Protein AF-0000000075079349 (afdb_homodimer)

Radius of gyration: 22.95 Å; Cα contacts (8 Å, |Δi|>4): 199; chains: 2; bounding box: 39×66×46 Å

Solvent-accessible surface area (backbone atoms only — not comparable to full-atom values): 9816 Å² total; per-residue (Å²): 126,54,74,44,44,45,67,59,42,66,78,37,41,70,62,53,51,50,47,19,49,74,65,67,42,52,35,38,33,37,44,95,84,62,76,41,31,29,38,32,25,35,68,59,49,52,52,51,52,50,49,46,52,52,41,52,51,50,51,48,51,49,49,50,52,51,50,49,47,52,47,22,70,65,42,86,57,75,84,56,76,64,60,58,43,65,69,56,70,103,126,55,74,46,45,44,67,60,43,65,76,37,41,70,64,53,52,51,49,20,48,74,67,66,42,52,35,37,34,36,43,94,83,62,78,41,29,31,37,30,24,36,69,58,50,52,51,50,52,50,49,46,50,54,40,50,51,49,52,49,51,48,51,51,52,49,50,51,47,52,47,22,70,66,43,85,57,74,82,56,75,64,61,58,42,65,69,59,70,100

Structure (mmCIF, N/CA/C/O backbone):
data_AF-0000000075079349-model_v1
#
loop_
_entity.id
_entity.type
_entity.pdbx_description
1 polymer Antitoxin
#
loop_
_atom_site.group_PDB
_atom_site.id
_atom_site.type_symbol
_atom_site.label_atom_id
_atom_site.label_alt_id
_atom_site.label_comp_id
_atom_site.label_asym_id
_atom_site.label_entity_id
_atom_site.label_seq_id
_atom_site.pdbx_PDB_ins_code
_atom_site.Cartn_x
_atom_site.Cartn_y
_atom_site.Cartn_z
_atom_site.occupancy
_atom_site.B_iso_or_equiv
_atom_site.auth_seq_id
_atom_site.auth_comp_id
_atom_site.auth_asym_id
_atom_site.auth_atom_id
_atom_site.pdbx_PDB_model_num
ATOM 1 N N . MET A 1 1 ? -9.844 -0.462 -9.484 1 91.81 1 MET A N 1
ATOM 2 C CA . MET A 1 1 ? -8.922 -1.577 -9.273 1 91.81 1 MET A CA 1
ATOM 3 C C . MET A 1 1 ? -9.477 -2.861 -9.883 1 91.81 1 MET A C 1
ATOM 5 O O . MET A 1 1 ? -10.641 -3.199 -9.672 1 91.81 1 MET A O 1
ATOM 9 N N . ASP A 1 2 ? -8.648 -3.58 -10.805 1 94.62 2 ASP A N 1
ATOM 10 C CA . ASP A 1 2 ? -9.062 -4.844 -11.406 1 94.62 2 ASP A CA 1
ATOM 11 C C . ASP A 1 2 ? -9.078 -5.965 -10.367 1 94.62 2 ASP A C 1
ATOM 13 O O . ASP A 1 2 ? -8.344 -5.914 -9.383 1 94.62 2 ASP A O 1
ATOM 17 N N . THR A 1 3 ? -10.016 -6.949 -10.641 1 98.25 3 THR A N 1
ATOM 18 C CA . THR A 1 3 ? -10.133 -8.094 -9.734 1 98.25 3 THR A CA 1
ATOM 19 C C . THR A 1 3 ? -10.156 -9.398 -10.523 1 98.25 3 THR A C 1
ATOM 21 O O . THR A 1 3 ? -10.82 -9.492 -11.555 1 98.25 3 THR A O 1
ATOM 24 N N . ILE A 1 4 ? -9.438 -10.383 -10.047 1 98.25 4 ILE A N 1
ATOM 25 C CA . ILE A 1 4 ? -9.469 -11.711 -10.641 1 98.25 4 ILE A CA 1
ATOM 26 C C . ILE A 1 4 ? -9.484 -12.773 -9.547 1 98.25 4 ILE A C 1
ATOM 28 O O . ILE A 1 4 ? -9.195 -12.477 -8.383 1 98.25 4 ILE A O 1
ATOM 32 N N . SER A 1 5 ? -9.875 -13.977 -9.961 1 98.06 5 SER A N 1
ATOM 33 C CA . SER A 1 5 ? -9.852 -15.086 -9.008 1 98.06 5 SER A CA 1
ATOM 34 C C . SER A 1 5 ? -8.438 -15.633 -8.836 1 98.06 5 SER A C 1
ATOM 36 O O . SER A 1 5 ? -7.598 -15.492 -9.719 1 98.06 5 SER A O 1
ATOM 38 N N . VAL A 1 6 ? -8.234 -16.266 -7.766 1 97.44 6 VAL A N 1
ATOM 39 C CA . VAL A 1 6 ? -6.922 -16.828 -7.465 1 97.44 6 VAL A CA 1
ATOM 40 C C . VAL A 1 6 ? -6.551 -17.875 -8.523 1 97.44 6 VAL A C 1
ATOM 42 O O . VAL A 1 6 ? -5.379 -18 -8.883 1 97.44 6 VAL A O 1
ATOM 45 N N . ASN A 1 7 ? -7.516 -18.641 -9.023 1 96.44 7 ASN A N 1
ATOM 46 C CA . ASN A 1 7 ? -7.234 -19.625 -10.062 1 96.44 7 ASN A CA 1
ATOM 47 C C . ASN A 1 7 ? -6.715 -18.969 -11.336 1 96.44 7 ASN A C 1
ATOM 49 O O . ASN A 1 7 ? -5.711 -19.406 -11.906 1 96.44 7 ASN A O 1
ATOM 53 N N . LYS A 1 8 ? -7.41 -17.922 -11.711 1 97.44 8 LYS A N 1
ATOM 54 C CA . LYS A 1 8 ? -6.977 -17.188 -12.891 1 97.44 8 LYS A CA 1
ATOM 55 C C . LYS A 1 8 ? -5.609 -16.531 -12.664 1 97.44 8 LYS A C 1
ATOM 57 O O . LYS A 1 8 ? -4.773 -16.516 -13.57 1 97.44 8 LYS A O 1
ATOM 62 N N . PHE A 1 9 ? -5.371 -16.078 -11.5 1 98.38 9 PHE A N 1
ATOM 63 C CA . PHE A 1 9 ? -4.098 -15.461 -11.141 1 98.38 9 PHE A CA 1
ATOM 64 C C . PHE A 1 9 ? -2.965 -16.484 -11.227 1 98.38 9 PHE A C 1
ATOM 66 O O . PHE A 1 9 ? -1.938 -16.219 -11.859 1 98.38 9 PHE A O 1
ATOM 73 N N . ARG A 1 10 ? -3.211 -17.594 -10.641 1 95.75 10 ARG A N 1
ATOM 74 C CA . ARG A 1 10 ? -2.207 -18.656 -10.602 1 95.75 10 ARG A CA 1
ATOM 75 C C . ARG A 1 10 ? -1.868 -19.125 -12.008 1 95.75 10 ARG A C 1
ATOM 77 O O . ARG A 1 10 ? -0.694 -19.266 -12.359 1 95.75 10 ARG A O 1
ATOM 84 N N . ASP A 1 11 ? -2.854 -19.281 -12.836 1 96.19 11 ASP A N 1
ATOM 85 C CA . ASP A 1 11 ? -2.693 -19.859 -14.164 1 96.19 11 ASP A CA 1
ATOM 86 C C . ASP A 1 11 ? -2.01 -18.875 -15.109 1 96.19 11 ASP A C 1
ATOM 88 O O . ASP A 1 11 ? -1.446 -19.266 -16.125 1 96.19 11 ASP A O 1
ATOM 92 N N . ASN A 1 12 ? -2.129 -17.578 -14.773 1 96.94 12 ASN A N 1
ATOM 93 C CA . ASN A 1 12 ? -1.589 -16.547 -15.648 1 96.94 12 ASN A CA 1
ATOM 94 C C . ASN A 1 12 ? -0.625 -15.625 -14.898 1 96.94 12 ASN A C 1
ATOM 96 O O . ASN A 1 12 ? -0.54 -14.438 -15.203 1 96.94 12 ASN A O 1
ATOM 100 N N . LEU A 1 13 ? 0.003 -16.141 -13.977 1 97 13 LEU A N 1
ATOM 101 C CA . LEU A 1 13 ? 0.808 -15.359 -13.047 1 97 13 LEU A CA 1
ATOM 102 C C . LEU A 1 13 ? 1.793 -14.461 -13.789 1 97 13 LEU A C 1
ATOM 104 O O . LEU A 1 13 ? 1.859 -13.258 -13.531 1 97 13 LEU A O 1
ATOM 108 N N . LYS A 1 14 ? 2.51 -14.945 -14.711 1 95.44 14 LYS A N 1
ATOM 109 C CA . LYS A 1 14 ? 3.533 -14.188 -15.43 1 95.44 14 LYS A CA 1
ATOM 110 C C . LYS A 1 14 ? 2.934 -12.969 -16.125 1 95.44 14 LYS A C 1
ATOM 112 O O . LYS A 1 14 ? 3.398 -11.844 -15.922 1 95.44 14 LYS A O 1
ATOM 117 N N . SER A 1 15 ? 1.898 -13.18 -16.875 1 96.88 15 SER A N 1
ATOM 118 C CA . SER A 1 15 ? 1.294 -12.109 -17.656 1 96.88 15 SER A CA 1
ATOM 119 C C . SER A 1 15 ? 0.597 -11.094 -16.766 1 96.88 15 SER A C 1
ATOM 121 O O . SER A 1 15 ? 0.665 -9.891 -17.016 1 96.88 15 SER A O 1
ATOM 123 N N . VAL A 1 16 ? -0.046 -11.555 -15.758 1 97.12 16 VAL A N 1
ATOM 124 C CA . VAL A 1 16 ? -0.812 -10.695 -14.859 1 97.12 16 VAL A CA 1
ATOM 125 C C . VAL A 1 16 ? 0.137 -9.797 -14.07 1 97.12 16 VAL A C 1
ATOM 127 O O . VAL A 1 16 ? -0.092 -8.586 -13.953 1 97.12 16 VAL A O 1
ATOM 130 N N . VAL A 1 17 ? 1.197 -10.375 -13.586 1 97.38 17 VAL A N 1
ATOM 131 C CA . VAL A 1 17 ? 2.174 -9.609 -12.82 1 97.38 17 VAL A CA 1
ATOM 132 C C . VAL A 1 17 ? 2.861 -8.594 -13.727 1 97.38 17 VAL A C 1
ATOM 134 O O . VAL A 1 17 ? 3.094 -7.449 -13.32 1 97.38 17 VAL A O 1
ATOM 137 N N . GLU A 1 18 ? 3.166 -9 -14.93 1 97.12 18 GLU A N 1
ATOM 138 C CA . GLU A 1 18 ? 3.76 -8.062 -15.883 1 97.12 18 GLU A CA 1
ATOM 139 C C . GLU A 1 18 ? 2.846 -6.867 -16.125 1 97.12 18 GLU A C 1
ATOM 141 O O . GLU A 1 18 ? 3.312 -5.727 -16.188 1 97.12 18 GLU A O 1
ATOM 146 N N . GLN A 1 19 ? 1.621 -7.113 -16.25 1 97.12 19 GLN A N 1
ATOM 147 C CA . GLN A 1 19 ? 0.641 -6.051 -16.453 1 97.12 19 GLN A CA 1
ATOM 148 C C . GLN A 1 19 ? 0.575 -5.121 -15.25 1 97.12 19 GLN A C 1
ATOM 150 O O . GLN A 1 19 ? 0.544 -3.898 -15.398 1 97.12 19 GLN A O 1
ATOM 155 N N . VAL A 1 20 ? 0.557 -5.664 -14.047 1 97.75 20 VAL A N 1
ATOM 156 C CA . VAL A 1 20 ? 0.483 -4.902 -12.812 1 97.75 20 VAL A CA 1
ATOM 157 C C . VAL A 1 20 ? 1.701 -3.986 -12.688 1 97.75 20 VAL A C 1
ATOM 159 O O . VAL A 1 20 ? 1.572 -2.812 -12.336 1 97.75 20 VAL A O 1
ATOM 162 N N . VAL A 1 21 ? 2.84 -4.488 -13.023 1 97.06 21 VAL A N 1
ATOM 163 C CA . VAL A 1 21 ? 4.098 -3.762 -12.883 1 97.06 21 VAL A CA 1
ATOM 164 C C . VAL A 1 21 ? 4.207 -2.707 -13.984 1 97.06 21 VAL A C 1
ATOM 166 O O . VAL A 1 21 ? 4.586 -1.563 -13.719 1 97.06 21 VAL A O 1
ATOM 169 N N . SER A 1 22 ? 3.828 -3.078 -15.18 1 96.12 22 SER A N 1
ATOM 170 C CA . SER A 1 22 ? 3.973 -2.178 -16.312 1 96.12 22 SER A CA 1
ATOM 171 C C . SER A 1 22 ? 2.977 -1.026 -16.25 1 96.12 22 SER A C 1
ATOM 173 O O . SER A 1 22 ? 3.316 0.118 -16.547 1 96.12 22 SER A O 1
ATOM 175 N N . ARG A 1 23 ? 1.787 -1.382 -15.789 1 96.62 23 ARG A N 1
ATOM 176 C CA . ARG A 1 23 ? 0.736 -0.37 -15.75 1 96.62 23 ARG A CA 1
ATOM 177 C C . ARG A 1 23 ? 0.756 0.391 -14.43 1 96.62 23 ARG A C 1
ATOM 179 O O . ARG A 1 23 ? 0.09 1.419 -14.289 1 96.62 23 ARG A O 1
ATOM 186 N N . HIS A 1 24 ? 1.466 -0.149 -13.562 1 97.25 24 HIS A N 1
ATOM 187 C CA . HIS A 1 24 ? 1.535 0.447 -12.227 1 97.25 24 HIS A CA 1
ATOM 188 C C . HIS A 1 24 ? 0.148 0.565 -11.609 1 97.25 24 HIS A C 1
ATOM 190 O O . HIS A 1 24 ? -0.197 1.605 -11.039 1 97.25 24 HIS A O 1
ATOM 196 N N . GLU A 1 25 ? -0.656 -0.426 -11.773 1 97.44 25 GLU A N 1
ATOM 197 C CA . GLU A 1 25 ? -2.004 -0.534 -11.219 1 97.44 25 GLU A CA 1
ATOM 198 C C . GLU A 1 25 ? -2.152 -1.793 -10.375 1 97.44 25 GLU A C 1
ATOM 200 O O . GLU A 1 25 ? -1.924 -2.904 -10.852 1 97.44 25 GLU A O 1
ATOM 205 N N . PRO A 1 26 ? -2.562 -1.618 -9.148 1 98.44 26 PRO A N 1
ATOM 206 C CA . PRO A 1 26 ? -2.734 -2.795 -8.297 1 98.44 26 PRO A CA 1
ATOM 207 C C . PRO A 1 26 ? -3.861 -3.709 -8.766 1 98.44 26 PRO A C 1
ATOM 209 O O . PRO A 1 26 ? -4.789 -3.254 -9.445 1 98.44 26 PRO A O 1
ATOM 212 N N . LEU A 1 27 ? -3.684 -4.973 -8.367 1 98.75 27 LEU A N 1
ATOM 213 C CA . LEU A 1 27 ? -4.652 -6.004 -8.727 1 98.75 27 LEU A CA 1
ATOM 214 C C . LEU A 1 27 ? -5.164 -6.723 -7.48 1 98.75 27 LEU A C 1
ATOM 216 O O . LEU A 1 27 ? -4.375 -7.164 -6.645 1 98.75 27 LEU A O 1
ATOM 220 N N . LYS A 1 28 ? -6.512 -6.773 -7.402 1 98.81 28 LYS A N 1
ATOM 221 C CA . LYS A 1 28 ? -7.117 -7.543 -6.32 1 98.81 28 LYS A CA 1
ATOM 222 C C . LYS A 1 28 ? -7.371 -8.984 -6.742 1 98.81 28 LYS A C 1
ATOM 224 O O . LYS A 1 28 ? -7.906 -9.234 -7.824 1 98.81 28 LYS A O 1
ATOM 229 N N . VAL A 1 29 ? -6.977 -9.898 -5.938 1 98.75 29 VAL A N 1
ATOM 230 C CA . VAL A 1 29 ? -7.141 -11.32 -6.215 1 98.75 29 VAL A CA 1
ATOM 231 C C . VAL A 1 29 ? -8.055 -11.953 -5.164 1 98.75 29 VAL A C 1
ATOM 233 O O . VAL A 1 29 ? -7.773 -11.883 -3.967 1 98.75 29 VAL A O 1
ATOM 236 N N . THR A 1 30 ? -9.125 -12.57 -5.602 1 98.44 30 THR A N 1
ATOM 237 C CA . THR A 1 30 ? -10.094 -13.188 -4.699 1 98.44 30 THR A CA 1
ATOM 238 C C . THR A 1 30 ? -9.836 -14.68 -4.57 1 98.44 30 THR A C 1
ATOM 240 O O . THR A 1 30 ? -9.281 -15.305 -5.473 1 98.44 30 THR A O 1
ATOM 243 N N . ARG A 1 31 ? -10.289 -15.211 -3.449 1 96.81 31 ARG A N 1
ATOM 244 C CA . ARG A 1 31 ? -10.141 -16.641 -3.156 1 96.81 31 ARG A CA 1
ATOM 245 C C . ARG A 1 31 ? -11.484 -17.25 -2.773 1 96.81 31 ARG A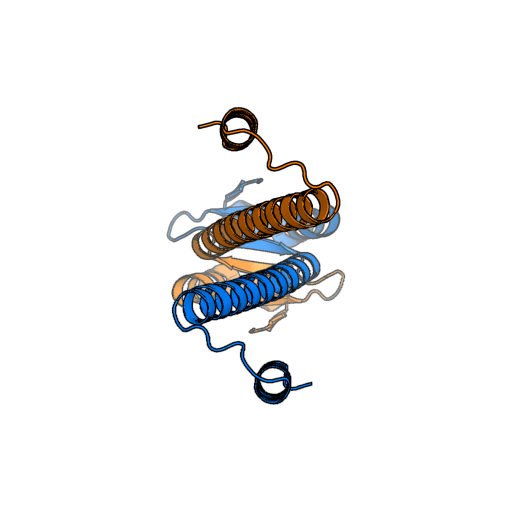 C 1
ATOM 247 O O . ARG A 1 31 ? -12.312 -16.594 -2.135 1 96.81 31 ARG A O 1
ATOM 254 N N . ARG A 1 32 ? -11.648 -18.438 -3.201 1 92.19 32 ARG A N 1
ATOM 255 C CA . ARG A 1 32 ? -12.875 -19.141 -2.816 1 92.19 32 ARG A CA 1
ATOM 256 C C . ARG A 1 32 ? -12.938 -19.344 -1.307 1 92.19 32 ARG A C 1
ATOM 258 O O . ARG A 1 32 ? -13.961 -19.047 -0.68 1 92.19 32 ARG A O 1
ATOM 265 N N . ALA A 1 33 ? -11.836 -19.875 -0.805 1 91.06 33 ALA A N 1
ATOM 266 C CA . ALA A 1 33 ? -11.711 -20.062 0.638 1 91.06 33 ALA A CA 1
ATOM 267 C C . ALA A 1 33 ? -10.625 -19.172 1.218 1 91.06 33 ALA A C 1
ATOM 269 O O . ALA A 1 33 ? -9.43 -19.422 1.021 1 91.06 33 ALA A O 1
ATOM 270 N N . GLY A 1 34 ? -11.086 -18.047 1.788 1 93 34 GLY A N 1
ATOM 271 C CA . GLY A 1 34 ? -10.102 -17.156 2.395 1 93 34 GLY A CA 1
ATOM 272 C C . GLY A 1 34 ? -10.266 -15.703 1.974 1 93 34 GLY A C 1
ATOM 273 O O . GLY A 1 34 ? -11.086 -15.398 1.105 1 93 34 GLY A O 1
ATOM 274 N N . GLU A 1 35 ? -9.484 -14.867 2.506 1 96.12 35 GLU A N 1
ATOM 275 C CA . GLU A 1 35 ? -9.547 -13.43 2.242 1 96.12 35 GLU A CA 1
ATOM 276 C C . GLU A 1 35 ? -8.781 -13.07 0.973 1 96.12 35 GLU A C 1
ATOM 278 O O . GLU A 1 35 ? -7.824 -13.758 0.604 1 96.12 35 GLU A O 1
ATOM 283 N N . ALA A 1 36 ? -9.188 -12.047 0.369 1 98.19 36 ALA A N 1
ATOM 284 C CA . ALA A 1 36 ? -8.547 -11.562 -0.851 1 98.19 36 ALA A CA 1
ATOM 285 C C . ALA A 1 36 ? -7.195 -10.922 -0.544 1 98.19 36 ALA A C 1
ATOM 287 O O . ALA A 1 36 ? -6.906 -10.594 0.607 1 98.19 36 ALA A O 1
ATOM 288 N N . PHE A 1 37 ? -6.367 -10.82 -1.564 1 98.62 37 PHE A N 1
ATOM 289 C CA . PHE A 1 37 ? -5.078 -10.141 -1.449 1 98.62 37 PHE A CA 1
ATOM 290 C C . PHE A 1 37 ? -4.84 -9.227 -2.645 1 98.62 37 PHE A C 1
ATOM 292 O O . PHE A 1 37 ? -5.574 -9.281 -3.631 1 98.62 37 PHE A O 1
ATOM 299 N N . VAL A 1 38 ? -3.873 -8.383 -2.52 1 98.81 38 VAL A N 1
ATOM 300 C CA . VAL A 1 38 ? -3.535 -7.398 -3.543 1 98.81 38 VAL A CA 1
ATOM 301 C C . VAL A 1 38 ? -2.098 -7.613 -4.012 1 98.81 38 VAL A C 1
ATOM 303 O O . VAL A 1 38 ? -1.211 -7.902 -3.203 1 98.81 38 VAL A O 1
ATOM 306 N N . VAL A 1 39 ? -1.986 -7.414 -5.301 1 98.75 39 VAL A N 1
ATOM 307 C CA . VAL A 1 39 ? -0.683 -7.48 -5.953 1 98.75 39 VAL A CA 1
ATOM 308 C C . VAL A 1 39 ? -0.348 -6.129 -6.578 1 98.75 39 VAL A C 1
ATOM 310 O O . VAL A 1 39 ? -1.179 -5.539 -7.273 1 98.75 39 VAL A O 1
ATOM 313 N N . MET A 1 40 ? 0.848 -5.727 -6.324 1 98.56 40 MET A N 1
ATOM 314 C CA . MET A 1 40 ? 1.265 -4.449 -6.902 1 98.56 40 MET A CA 1
ATOM 315 C C . MET A 1 40 ? 2.773 -4.418 -7.121 1 98.56 40 MET A C 1
ATOM 317 O O . MET A 1 40 ? 3.508 -5.215 -6.531 1 98.56 40 MET A O 1
ATOM 321 N N . SER A 1 41 ? 3.221 -3.512 -7.926 1 98.44 41 SER A N 1
ATOM 322 C CA . SER A 1 41 ? 4.652 -3.352 -8.148 1 98.44 41 SER A CA 1
ATOM 323 C C . SER A 1 41 ? 5.383 -3.031 -6.848 1 98.44 41 SER A C 1
ATOM 325 O O . SER A 1 41 ? 4.898 -2.244 -6.035 1 98.44 41 SER A O 1
ATOM 327 N N . ALA A 1 42 ? 6.531 -3.648 -6.645 1 98.25 42 ALA A N 1
ATOM 328 C CA . ALA A 1 42 ? 7.332 -3.361 -5.453 1 98.25 42 ALA A CA 1
ATOM 329 C C . ALA A 1 42 ? 7.715 -1.887 -5.398 1 98.25 42 ALA A C 1
ATOM 331 O O . ALA A 1 42 ? 7.703 -1.275 -4.324 1 98.25 42 ALA A O 1
ATOM 332 N N . ASP A 1 43 ? 8.07 -1.352 -6.539 1 97.62 43 ASP A N 1
ATOM 333 C CA . ASP A 1 43 ? 8.438 0.057 -6.625 1 97.62 43 ASP A CA 1
ATOM 334 C C . ASP A 1 43 ? 7.289 0.955 -6.172 1 97.62 43 ASP A C 1
ATOM 336 O O . ASP A 1 43 ? 7.5 1.907 -5.418 1 97.62 43 ASP A O 1
ATOM 340 N N . ASP A 1 44 ? 6.121 0.658 -6.637 1 98.12 44 ASP A N 1
ATOM 341 C CA . ASP A 1 44 ? 4.949 1.445 -6.266 1 98.12 44 ASP A CA 1
ATOM 342 C C . ASP A 1 44 ? 4.664 1.336 -4.77 1 98.12 44 ASP A C 1
ATOM 344 O O . ASP A 1 44 ? 4.297 2.322 -4.129 1 98.12 44 ASP A O 1
ATOM 348 N N . TR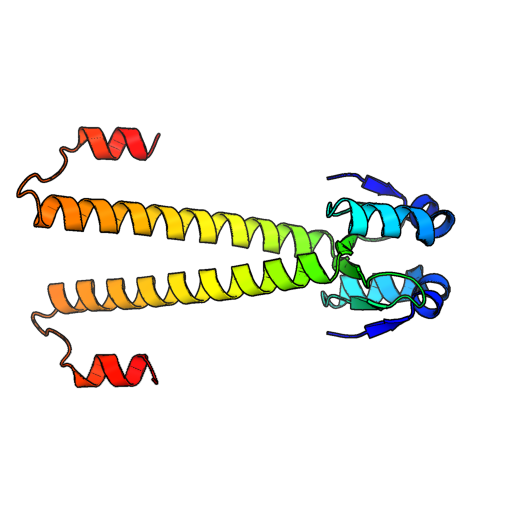P A 1 45 ? 4.816 0.207 -4.254 1 98.25 45 TRP A N 1
ATOM 349 C CA . TRP A 1 45 ? 4.609 -0.01 -2.824 1 98.25 45 TRP A CA 1
ATOM 350 C C . TRP A 1 45 ? 5.602 0.81 -2.004 1 98.25 45 TRP A C 1
ATOM 352 O O . TRP A 1 45 ? 5.215 1.478 -1.041 1 98.25 45 TRP A O 1
ATOM 362 N N . GLU A 1 46 ? 6.82 0.801 -2.381 1 97.94 46 GLU A N 1
ATOM 363 C CA . GLU A 1 46 ? 7.863 1.534 -1.67 1 97.94 46 GLU A CA 1
ATOM 364 C C . GLU A 1 46 ? 7.605 3.037 -1.706 1 97.94 46 GLU A C 1
ATOM 366 O O . GLU A 1 46 ? 7.797 3.73 -0.705 1 97.94 46 GLU A O 1
ATOM 371 N N . ARG A 1 47 ? 7.219 3.463 -2.834 1 97.81 47 ARG A N 1
ATOM 372 C CA . ARG A 1 47 ? 6.879 4.879 -2.973 1 97.81 47 ARG A CA 1
ATOM 373 C C . ARG A 1 47 ? 5.711 5.254 -2.068 1 97.81 47 ARG A C 1
ATOM 375 O O . ARG A 1 47 ? 5.727 6.312 -1.435 1 97.81 47 ARG A O 1
ATOM 382 N N . GLU A 1 48 ? 4.711 4.422 -1.982 1 97.88 48 GLU A N 1
ATOM 383 C CA . GLU A 1 48 ? 3.559 4.66 -1.116 1 97.88 48 GLU A CA 1
ATOM 384 C C . GLU A 1 48 ? 3.967 4.68 0.353 1 97.88 48 GLU A C 1
ATOM 386 O O . GLU A 1 48 ? 3.492 5.516 1.124 1 97.88 48 GLU A O 1
ATOM 391 N N . GLN A 1 49 ? 4.871 3.756 0.719 1 98.06 49 GLN A N 1
ATOM 392 C CA . GLN A 1 49 ? 5.367 3.713 2.092 1 98.06 49 GLN A CA 1
ATOM 393 C C . GLN A 1 49 ? 6.125 4.992 2.441 1 98.06 49 GLN A C 1
ATOM 395 O O . GLN A 1 49 ? 5.973 5.527 3.541 1 98.06 49 GLN A O 1
ATOM 400 N N . GLU A 1 50 ? 6.902 5.441 1.536 1 98.12 50 GLU A N 1
ATOM 401 C CA . GLU A 1 50 ? 7.605 6.703 1.736 1 98.12 50 GLU A CA 1
ATOM 402 C C . GLU A 1 50 ? 6.629 7.859 1.922 1 98.12 50 GLU A C 1
ATOM 404 O O . GLU A 1 50 ? 6.797 8.68 2.824 1 98.12 50 GLU A O 1
ATOM 409 N N . THR A 1 51 ? 5.66 7.848 1.043 1 98.06 51 THR A N 1
ATOM 410 C CA . THR A 1 51 ? 4.648 8.898 1.123 1 98.06 51 THR A CA 1
ATOM 411 C C . THR A 1 51 ? 3.932 8.852 2.469 1 98.06 51 THR A C 1
ATOM 413 O O . THR A 1 51 ? 3.758 9.891 3.119 1 98.06 51 THR A O 1
ATOM 416 N N . LEU A 1 52 ? 3.539 7.734 2.912 1 98.19 52 LEU A N 1
ATOM 417 C CA . LEU A 1 52 ? 2.869 7.562 4.195 1 98.19 52 LEU A CA 1
ATOM 418 C C . LEU A 1 52 ? 3.746 8.062 5.34 1 98.19 52 LEU A C 1
ATOM 420 O O . LEU A 1 52 ? 3.275 8.789 6.215 1 98.19 52 LEU A O 1
ATOM 424 N N . HIS A 1 53 ? 4.969 7.703 5.273 1 98 53 HIS A N 1
ATOM 425 C CA . HIS A 1 53 ? 5.91 8.109 6.312 1 98 53 HIS A CA 1
ATOM 426 C C . HIS A 1 53 ? 6.039 9.625 6.375 1 98 53 HIS A C 1
ATOM 428 O O . HIS A 1 53 ? 5.973 10.211 7.457 1 98 53 HIS A O 1
ATOM 434 N N . VAL A 1 54 ? 6.238 10.219 5.242 1 97.5 54 VAL A N 1
ATOM 435 C CA . VAL A 1 54 ? 6.406 11.664 5.152 1 97.5 54 VAL A CA 1
ATOM 436 C C . VAL A 1 54 ? 5.156 12.367 5.68 1 97.5 54 VAL A C 1
ATOM 438 O O . VAL A 1 54 ? 5.25 13.281 6.496 1 97.5 54 VAL A O 1
ATOM 441 N N . LEU A 1 55 ? 3.99 11.891 5.227 1 97.69 55 LEU A N 1
ATOM 442 C CA . LEU A 1 55 ? 2.729 12.516 5.609 1 97.69 55 LEU A CA 1
ATOM 443 C C . LEU A 1 55 ? 2.475 12.352 7.105 1 97.69 55 LEU A C 1
ATOM 445 O O . LEU A 1 55 ? 1.97 13.266 7.758 1 97.69 55 LEU A O 1
ATOM 449 N N . GLN A 1 56 ? 2.775 11.219 7.605 1 96.12 56 GLN A N 1
ATOM 450 C CA . GLN A 1 56 ? 2.625 10.977 9.039 1 96.12 56 GLN A CA 1
ATOM 451 C C . GLN A 1 56 ? 3.527 11.898 9.852 1 96.12 56 GLN A C 1
ATOM 453 O O . GLN A 1 56 ? 3.104 12.461 10.867 1 96.12 56 GLN A O 1
ATOM 458 N N . SER A 1 57 ? 4.746 12.008 9.414 1 95.94 57 SER A N 1
ATOM 459 C CA . SER A 1 57 ? 5.699 12.891 10.086 1 95.94 57 SER A CA 1
ATOM 460 C C . SER A 1 57 ? 5.23 14.336 10.062 1 95.94 57 SER A C 1
ATOM 462 O O . SER A 1 57 ? 5.305 15.039 11.07 1 95.94 57 SER A O 1
ATOM 464 N N . GLN A 1 58 ? 4.781 14.727 8.93 1 92.94 58 GLN A N 1
ATOM 465 C CA . GLN A 1 58 ? 4.281 16.094 8.781 1 92.94 58 GLN A CA 1
ATOM 466 C C . GLN A 1 58 ? 3.08 16.344 9.688 1 92.94 58 GLN A C 1
ATOM 468 O O . GLN A 1 58 ? 2.979 17.406 10.312 1 92.94 58 GLN A O 1
ATOM 473 N N . SER A 1 59 ? 2.191 15.422 9.672 1 90.88 59 SER A N 1
ATOM 474 C CA . SER A 1 59 ? 1.005 15.539 10.508 1 90.88 59 SER A CA 1
ATOM 475 C C . SER A 1 59 ? 1.382 15.641 11.984 1 90.88 59 SER A C 1
ATOM 477 O O . SER A 1 59 ? 0.802 16.438 12.727 1 90.88 59 SER A O 1
ATOM 479 N N . LEU A 1 60 ? 2.297 14.836 12.328 1 90.31 60 LEU A N 1
ATOM 480 C CA . LEU A 1 60 ? 2.771 14.844 13.711 1 90.31 60 LEU A CA 1
ATOM 481 C C . LEU A 1 60 ? 3.414 16.188 14.055 1 90.31 60 LEU A C 1
ATOM 483 O O . LEU A 1 60 ? 3.133 16.75 15.117 1 90.31 60 LEU A O 1
ATOM 487 N N . MET A 1 61 ? 4.23 16.656 13.227 1 88.19 61 MET A N 1
ATOM 488 C CA . MET A 1 61 ? 4.895 17.938 13.445 1 88.19 61 MET A CA 1
ATOM 489 C C . MET A 1 61 ? 3.873 19.062 13.555 1 88.19 61 MET A C 1
ATOM 491 O O . MET A 1 61 ? 4.02 19.953 14.391 1 88.19 61 MET A O 1
ATOM 495 N N . GLN A 1 62 ? 2.896 18.953 12.82 1 84.56 62 GLN A N 1
ATOM 496 C CA . GLN A 1 62 ? 1.855 19.969 12.836 1 84.56 62 GLN A CA 1
ATOM 497 C C . GLN A 1 62 ? 1.051 19.906 14.133 1 84.56 62 GLN A C 1
ATOM 499 O O . GLN A 1 62 ? 0.677 20.938 14.688 1 84.56 62 GLN A O 1
ATOM 504 N N . GLN A 1 63 ? 0.802 18.719 14.523 1 84.75 63 GLN A N 1
ATOM 505 C CA . GLN A 1 63 ? 0.083 18.547 15.781 1 84.75 63 GLN A CA 1
ATOM 506 C C . GLN A 1 63 ? 0.892 19.094 16.953 1 84.75 63 GLN A C 1
ATOM 508 O O . GLN A 1 63 ? 0.339 19.734 17.844 1 84.75 63 GLN A O 1
ATOM 513 N N . ILE A 1 64 ? 2.139 18.844 16.906 1 86.12 64 ILE A N 1
ATOM 514 C CA . ILE A 1 64 ? 3.031 19.328 17.953 1 86.12 64 ILE A CA 1
ATOM 515 C C . ILE A 1 64 ? 3.07 20.859 17.922 1 86.12 64 ILE A C 1
ATOM 517 O O . ILE A 1 64 ? 2.951 21.5 18.969 1 86.12 64 ILE A O 1
ATOM 521 N N . ALA A 1 65 ? 3.213 21.406 16.719 1 80.62 65 ALA A N 1
ATOM 522 C CA . ALA A 1 65 ? 3.236 22.859 16.547 1 80.62 65 ALA A CA 1
ATOM 523 C C . ALA A 1 65 ? 1.95 23.5 17.078 1 80.62 65 ALA A C 1
ATOM 525 O O . AL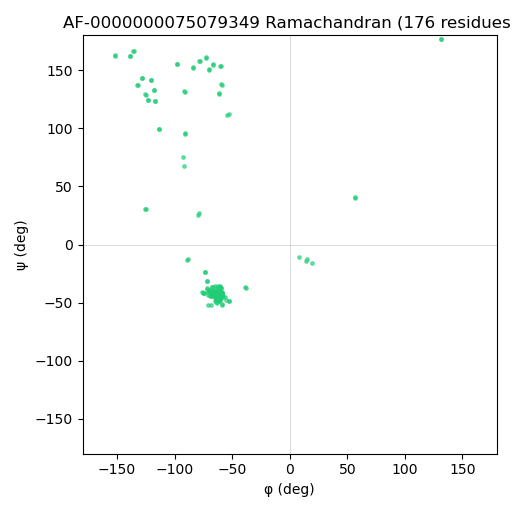A A 1 65 ? 1.99 24.516 17.766 1 80.62 65 ALA A O 1
ATOM 526 N N . TYR A 1 66 ? 0.855 22.906 16.75 1 78.88 66 TYR A N 1
ATOM 527 C CA . TYR A 1 66 ? -0.441 23.406 17.203 1 78.88 66 TYR A CA 1
ATOM 528 C C . TYR A 1 66 ? -0.562 23.328 18.719 1 78.88 66 TYR A C 1
ATOM 530 O O . TYR A 1 6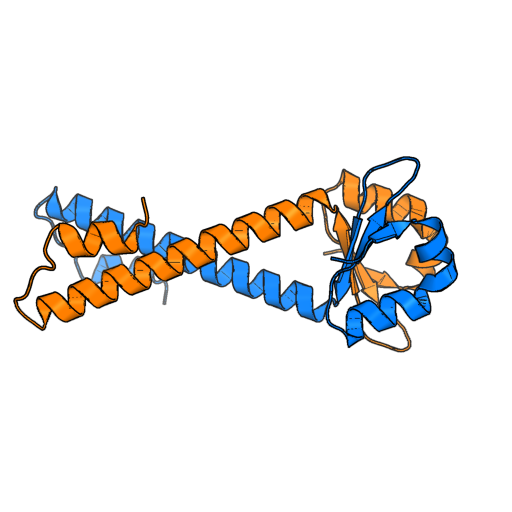6 ? -1.087 24.25 19.344 1 78.88 66 TYR A O 1
ATOM 538 N N . SER A 1 67 ? -0.112 22.219 19.203 1 82.88 67 SER A N 1
ATOM 539 C CA . SER A 1 67 ? -0.16 22.016 20.656 1 82.88 67 SER A CA 1
ATOM 540 C C . SER A 1 67 ? 0.703 23.047 21.375 1 82.88 67 SER A C 1
ATOM 542 O O . SER A 1 67 ? 0.318 23.562 22.422 1 82.88 67 SER A O 1
ATOM 544 N N . LEU A 1 68 ? 1.799 23.328 20.828 1 79.75 68 LEU A N 1
ATOM 545 C CA . LEU A 1 68 ? 2.707 24.328 21.406 1 79.75 68 LEU A CA 1
ATOM 546 C C . LEU A 1 68 ? 2.1 25.719 21.328 1 79.75 68 LEU A C 1
ATOM 548 O O . LEU A 1 68 ? 2.242 26.516 22.266 1 79.75 68 LEU A O 1
ATOM 552 N N . GLU A 1 69 ? 1.406 26.016 20.297 1 73.56 69 GLU A N 1
ATOM 553 C CA . GLU A 1 69 ? 0.769 27.312 20.141 1 73.56 69 GLU A CA 1
ATOM 554 C C . GLU A 1 69 ? -0.392 27.484 21.125 1 73.56 69 GLU A C 1
ATOM 556 O O . GLU A 1 69 ? -0.559 28.547 21.719 1 73.56 69 GLU A O 1
ATOM 561 N N . THR A 1 70 ? -1.188 26.484 21.25 1 73.25 70 THR A N 1
ATOM 562 C CA . THR A 1 70 ? -2.334 26.547 22.141 1 73.25 70 THR A CA 1
ATOM 563 C C . THR A 1 70 ? -1.878 26.609 23.609 1 73.25 70 THR A C 1
ATOM 565 O O . THR A 1 70 ? -2.484 27.312 24.422 1 73.25 70 THR A O 1
ATOM 568 N N . HIS A 1 71 ? -0.872 25.797 23.797 1 70.81 71 HIS A N 1
ATOM 569 C CA . HIS A 1 71 ? -0.31 25.844 25.141 1 70.81 71 HIS A CA 1
ATOM 570 C C . HIS A 1 71 ? 0.313 27.203 25.438 1 70.81 71 HIS A C 1
ATOM 572 O O . HIS A 1 71 ? 0.185 27.719 26.547 1 70.81 71 HIS A O 1
ATOM 578 N N . ASN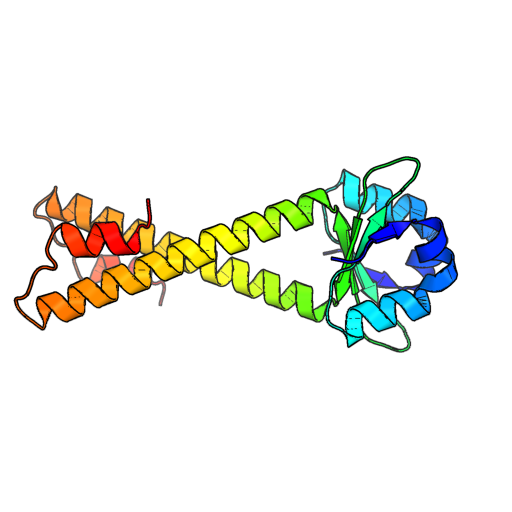 A 1 72 ? 1.021 27.703 24.469 1 60.62 72 ASN A N 1
ATOM 579 C CA . ASN A 1 72 ? 1.61 29.031 24.641 1 60.62 72 ASN A CA 1
ATOM 580 C C . ASN A 1 72 ? 0.542 30.125 24.656 1 60.62 72 ASN A C 1
ATOM 582 O O . ASN A 1 72 ? 0.699 31.141 25.344 1 60.62 72 ASN A O 1
ATOM 586 N N . ARG A 1 73 ? -0.451 30.062 23.781 1 60.12 73 ARG A N 1
ATOM 587 C CA . ARG A 1 73 ? -1.553 31.016 23.891 1 60.12 73 ARG A CA 1
ATOM 588 C C . ARG A 1 73 ? -2.27 30.891 25.219 1 60.12 73 ARG A C 1
ATOM 590 O O . ARG A 1 73 ? -2.811 31.875 25.734 1 60.12 73 ARG A O 1
ATOM 597 N N . GLY A 1 74 ? -2.352 29.641 25.438 1 55.19 74 GLY A N 1
ATOM 598 C CA . GLY A 1 74 ? -2.885 29.531 26.781 1 55.19 74 GLY A CA 1
ATOM 599 C C . GLY A 1 74 ? -1.888 29.953 27.844 1 55.19 74 GLY A C 1
ATOM 600 O O . GLY A 1 74 ? -2.277 30.438 28.906 1 55.19 74 GLY A O 1
ATOM 601 N N . LYS A 1 75 ? -0.631 29.406 27.844 1 55.53 75 LYS A N 1
ATOM 602 C CA . LYS A 1 75 ? 0.317 29.828 28.875 1 55.53 75 LYS A CA 1
ATOM 603 C C . LYS A 1 75 ? 1.168 31 28.375 1 55.53 75 LYS A C 1
ATOM 605 O O . LYS A 1 75 ? 1.604 31.016 27.219 1 55.53 75 LYS A O 1
ATOM 610 N N . GLY A 1 76 ? 1.036 32.25 28.172 1 50.38 76 GLY A N 1
ATOM 611 C CA . GLY A 1 76 ? 1.948 33.312 27.844 1 50.38 76 GLY A CA 1
ATOM 612 C C . GLY A 1 76 ? 3.35 32.844 27.516 1 50.38 76 GLY A C 1
ATOM 613 O O . GLY A 1 76 ? 4.281 33.656 27.438 1 50.38 76 GLY A O 1
ATOM 614 N N . TYR A 1 77 ? 3.742 31.594 27.734 1 47.62 77 TYR A N 1
ATOM 615 C CA . TYR A 1 77 ? 5.148 31.203 27.719 1 47.62 77 TYR A CA 1
ATOM 616 C C . TYR A 1 77 ? 5.566 30.766 26.312 1 47.62 77 TYR A C 1
ATOM 618 O O . TYR A 1 77 ? 4.926 29.891 25.719 1 47.62 77 TYR A O 1
ATOM 626 N N . ILE A 1 78 ? 6.137 31.516 25.406 1 50.66 78 ILE A N 1
ATOM 627 C CA . ILE A 1 78 ? 6.836 31.297 24.141 1 50.66 78 ILE A CA 1
ATOM 628 C C . ILE A 1 78 ? 7.969 30.281 24.359 1 50.66 78 ILE A C 1
ATOM 630 O O . ILE A 1 78 ? 8.891 30.531 25.141 1 50.66 78 ILE A O 1
ATOM 634 N N . PRO A 1 79 ? 7.969 29.062 23.828 1 47.97 79 PRO A N 1
ATOM 635 C CA . PRO A 1 79 ? 9.117 28.188 24.062 1 47.97 79 PRO A CA 1
ATOM 636 C C . PRO A 1 79 ? 10.422 28.75 23.516 1 47.97 79 PRO A C 1
ATOM 638 O O . PRO A 1 79 ? 10.414 29.5 22.531 1 47.97 79 PRO A O 1
ATOM 641 N N . THR A 1 80 ? 11.5 28.797 24.297 1 48.34 80 THR A N 1
ATOM 642 C CA . THR A 1 80 ? 12.812 29.312 23.953 1 48.34 80 THR A CA 1
ATOM 643 C C . THR A 1 80 ? 13.414 28.531 22.781 1 48.34 80 THR A C 1
ATOM 645 O O . THR A 1 80 ? 12.953 27.438 22.453 1 48.34 80 THR A O 1
ATOM 648 N N . GLU A 1 81 ? 14.297 29.094 21.969 1 45.97 81 GLU A N 1
ATOM 649 C CA . GLU A 1 81 ? 15.109 28.562 20.875 1 45.97 81 GLU A CA 1
ATOM 650 C C . GLU A 1 81 ? 15.609 27.156 21.203 1 45.97 81 GLU A C 1
ATOM 652 O O . GLU A 1 81 ? 15.664 26.297 20.328 1 45.97 81 GLU A O 1
ATOM 657 N N . GLU A 1 82 ? 15.953 26.875 22.359 1 49.56 82 GLU A N 1
ATOM 658 C CA . GLU A 1 82 ? 16.547 25.609 22.797 1 49.56 82 GLU A CA 1
ATOM 659 C C . GLU A 1 82 ? 15.547 24.469 22.703 1 49.56 82 GLU A C 1
ATOM 661 O O . GLU A 1 82 ? 15.906 23.344 22.312 1 49.56 82 GLU A O 1
ATOM 666 N N . GLN A 1 83 ? 14.391 24.656 23.047 1 50.53 83 GLN A N 1
ATOM 667 C CA . GLN A 1 83 ? 13.43 23.562 23.031 1 50.53 83 GLN A CA 1
ATOM 668 C C . GLN A 1 83 ? 13.047 23.188 21.609 1 50.53 83 GLN A C 1
ATOM 670 O O . GLN A 1 83 ? 12.812 22 21.312 1 50.53 83 GLN A O 1
ATOM 675 N N . MET A 1 84 ? 13.031 24.094 20.672 1 46.12 84 MET A N 1
ATOM 676 C CA . MET A 1 84 ? 12.828 23.797 19.25 1 46.12 84 MET A CA 1
ATOM 677 C C . MET A 1 84 ? 13.961 22.938 18.703 1 46.12 84 MET A C 1
ATOM 679 O O . MET A 1 84 ? 13.75 22.094 17.828 1 46.12 84 MET A O 1
ATOM 683 N N . ASN A 1 85 ? 15.211 23.25 18.969 1 50.88 85 ASN A N 1
ATOM 684 C CA . ASN A 1 85 ? 16.375 22.469 18.578 1 50.88 85 ASN A CA 1
ATOM 685 C C . ASN A 1 85 ? 16.297 21.031 19.078 1 50.88 85 ASN A C 1
ATOM 687 O O . ASN A 1 85 ? 16.719 20.109 18.375 1 50.88 85 ASN A O 1
ATOM 691 N N . GLU A 1 86 ? 15.93 20.797 20.328 1 49.12 86 GLU A N 1
ATOM 692 C CA . GLU A 1 86 ? 15.859 19.453 20.891 1 49.12 86 GLU A CA 1
ATOM 693 C C . GLU A 1 86 ? 14.867 18.578 20.141 1 49.12 86 GLU A C 1
ATOM 695 O O . GLU A 1 86 ? 15.078 17.375 19.969 1 49.12 86 GLU A O 1
ATOM 700 N N . ILE A 1 87 ? 13.867 19.156 19.734 1 44.03 87 ILE A N 1
ATOM 701 C CA . ILE A 1 87 ? 12.859 18.391 19 1 44.03 87 ILE A CA 1
ATOM 702 C C . ILE A 1 87 ? 13.352 18.141 17.578 1 44.03 87 ILE A C 1
ATOM 704 O O . ILE A 1 87 ? 13.203 17.031 17.062 1 44.03 87 ILE A O 1
ATOM 708 N N . THR A 1 88 ? 13.93 19.016 16.953 1 49.66 88 THR A N 1
ATOM 709 C CA . THR A 1 88 ? 14.383 18.75 15.586 1 49.66 88 THR A CA 1
ATOM 710 C C . THR A 1 88 ? 15.68 17.953 15.586 1 49.66 88 THR A C 1
ATOM 712 O O . THR A 1 88 ? 16.062 17.375 14.57 1 49.66 88 THR A O 1
ATOM 715 N N . GLY A 1 89 ? 15.922 17.297 16.484 1 44.59 89 GLY A N 1
ATOM 716 C CA . GLY A 1 89 ? 17.156 16.547 16.594 1 44.59 89 GLY A CA 1
ATOM 717 C C . GLY A 1 89 ? 18.219 16.969 15.586 1 44.59 89 GLY A C 1
ATOM 718 O O . GLY A 1 89 ? 19.203 16.266 15.367 1 44.59 89 GLY A O 1
ATOM 719 N N . ILE A 1 90 ? 17.875 17.703 14.594 1 35.91 90 ILE A N 1
ATOM 720 C CA . ILE A 1 90 ? 19.031 18.078 13.789 1 35.91 90 ILE A CA 1
ATOM 721 C C . ILE A 1 90 ? 19.781 19.219 14.469 1 35.91 90 ILE A C 1
ATOM 723 O O . ILE A 1 90 ? 19.188 20.062 15.148 1 35.91 90 ILE A O 1
ATOM 727 N N . MET B 1 1 ? 10.477 -6.855 5.887 1 91.69 1 MET B N 1
ATOM 728 C CA . MET B 1 1 ? 9.625 -7.465 4.871 1 91.69 1 MET B CA 1
ATOM 729 C C . MET B 1 1 ? 10.273 -8.719 4.297 1 91.69 1 MET B C 1
ATOM 731 O O . MET B 1 1 ? 11.453 -8.703 3.943 1 91.69 1 MET B O 1
ATOM 735 N N . ASP B 1 2 ? 9.531 -9.938 4.316 1 94.5 2 ASP B N 1
ATOM 736 C CA . ASP B 1 2 ? 10.047 -11.18 3.756 1 94.5 2 ASP B CA 1
ATOM 737 C C . ASP B 1 2 ? 10.102 -11.117 2.232 1 94.5 2 ASP B C 1
ATOM 739 O O . ASP B 1 2 ? 9.336 -10.375 1.609 1 94.5 2 ASP B O 1
ATOM 743 N N . THR B 1 3 ? 11.102 -11.906 1.687 1 98.25 3 THR B N 1
ATOM 744 C CA . THR B 1 3 ? 11.258 -11.945 0.238 1 98.25 3 THR B CA 1
ATOM 745 C C . THR B 1 3 ? 11.383 -13.391 -0.249 1 98.25 3 THR B C 1
ATOM 747 O O . THR B 1 3 ? 12.078 -14.203 0.367 1 98.25 3 THR B O 1
ATOM 750 N N . ILE B 1 4 ? 10.703 -13.695 -1.34 1 98.25 4 ILE B N 1
ATOM 751 C CA . ILE B 1 4 ? 10.828 -15.008 -1.964 1 98.25 4 ILE B CA 1
ATOM 752 C C . ILE B 1 4 ? 10.883 -14.852 -3.482 1 98.25 4 ILE B C 1
ATOM 754 O O . ILE B 1 4 ? 10.539 -13.797 -4.02 1 98.25 4 ILE B O 1
ATOM 758 N N . SER B 1 5 ? 11.367 -15.93 -4.121 1 98.06 5 SER B N 1
ATOM 759 C CA . SER B 1 5 ? 11.383 -15.922 -5.578 1 98.06 5 SER B CA 1
ATOM 760 C C . SER B 1 5 ? 10 -16.219 -6.152 1 98.06 5 SER B C 1
ATOM 762 O O . SER B 1 5 ? 9.18 -16.859 -5.496 1 98.06 5 SER B O 1
ATOM 764 N N . VAL B 1 6 ? 9.812 -15.828 -7.324 1 97.44 6 VAL B N 1
ATOM 765 C CA . VAL B 1 6 ? 8.531 -16.047 -7.988 1 97.44 6 VAL B CA 1
ATOM 766 C C . VAL B 1 6 ? 8.25 -17.531 -8.109 1 97.44 6 VAL B C 1
ATOM 768 O O . VAL B 1 6 ? 7.098 -17.969 -8.016 1 97.44 6 VAL B O 1
ATOM 771 N N . ASN B 1 7 ? 9.266 -18.359 -8.359 1 96.44 7 ASN B N 1
ATOM 772 C CA . ASN B 1 7 ? 9.07 -19.812 -8.445 1 96.44 7 ASN B CA 1
ATOM 773 C C . ASN B 1 7 ? 8.547 -20.391 -7.137 1 96.44 7 ASN B C 1
ATOM 775 O O . ASN B 1 7 ? 7.594 -21.156 -7.133 1 96.44 7 ASN B O 1
ATOM 779 N N . LYS B 1 8 ? 9.188 -19.953 -6.078 1 97.44 8 LYS B N 1
ATOM 780 C CA . LYS B 1 8 ? 8.742 -20.406 -4.758 1 97.44 8 LYS B CA 1
ATOM 781 C C . LYS B 1 8 ? 7.336 -19.906 -4.453 1 97.44 8 LYS B C 1
ATOM 783 O O . LYS B 1 8 ? 6.527 -20.625 -3.871 1 97.44 8 LYS B O 1
ATOM 788 N N . PHE B 1 9 ? 7.039 -18.719 -4.852 1 98.31 9 PHE B N 1
ATOM 789 C CA . PHE B 1 9 ? 5.727 -18.125 -4.648 1 98.31 9 PHE B CA 1
ATOM 790 C C . PHE B 1 9 ? 4.656 -18.906 -5.398 1 98.31 9 PHE B C 1
ATOM 792 O O . PHE B 1 9 ? 3.633 -19.281 -4.824 1 98.31 9 PHE B O 1
ATOM 799 N N . ARG B 1 10 ? 4.953 -19.172 -6.625 1 95.75 10 ARG B N 1
ATOM 800 C CA . ARG B 1 10 ? 4.012 -19.875 -7.484 1 95.75 10 ARG B CA 1
ATOM 801 C C . ARG B 1 10 ? 3.738 -21.281 -6.953 1 95.75 10 ARG B C 1
ATOM 803 O O . ARG B 1 10 ? 2.584 -21.703 -6.871 1 95.75 10 ARG B O 1
ATOM 810 N N . ASP B 1 11 ? 4.75 -21.953 -6.516 1 96.19 11 ASP B N 1
ATOM 811 C CA . ASP B 1 11 ? 4.656 -23.344 -6.098 1 96.19 11 ASP B CA 1
ATOM 812 C C . ASP B 1 11 ? 3.943 -23.469 -4.754 1 96.19 11 ASP B C 1
ATOM 814 O O . ASP B 1 11 ? 3.439 -24.547 -4.41 1 96.19 11 ASP B O 1
ATOM 818 N N . ASN B 1 12 ? 3.969 -22.375 -3.98 1 96.94 12 ASN B N 1
ATOM 819 C CA . ASN B 1 12 ? 3.393 -22.406 -2.641 1 96.94 12 ASN B CA 1
ATOM 820 C C . ASN B 1 12 ? 2.355 -21.297 -2.449 1 96.94 12 ASN B C 1
ATOM 822 O O . ASN B 1 12 ? 2.203 -20.766 -1.349 1 96.94 12 ASN B O 1
ATOM 826 N N . LEU B 1 13 ? 1.741 -20.969 -3.445 1 96.94 13 LEU B N 1
ATOM 827 C CA . LEU B 1 13 ? 0.865 -19.797 -3.48 1 96.94 13 LEU B CA 1
ATOM 828 C C . LEU B 1 13 ? -0.15 -19.844 -2.344 1 96.94 13 LEU B C 1
ATOM 830 O O . LEU B 1 13 ? -0.298 -18.875 -1.595 1 96.94 13 LEU B O 1
ATOM 834 N N . LYS B 1 14 ? -0.818 -20.891 -2.131 1 95.38 14 LYS B N 1
ATOM 835 C CA . LYS B 1 14 ? -1.865 -21.016 -1.12 1 95.38 14 LYS B CA 1
ATOM 836 C C . LYS B 1 14 ? -1.321 -20.719 0.274 1 95.38 14 LYS B C 1
ATOM 838 O O . LYS B 1 14 ? -1.856 -19.875 0.99 1 95.38 14 LYS B O 1
ATOM 843 N N . SER B 1 15 ? -0.248 -21.391 0.622 1 96.81 15 SER B N 1
ATOM 844 C CA . SER B 1 15 ? 0.313 -21.266 1.963 1 96.81 15 SER B CA 1
ATOM 845 C C . SER B 1 15 ? 0.923 -19.875 2.176 1 96.81 15 SER B C 1
ATOM 847 O O . SER B 1 15 ? 0.789 -19.297 3.252 1 96.81 15 SER B O 1
ATOM 849 N N . VAL B 1 16 ? 1.556 -19.359 1.198 1 97.12 16 VAL B N 1
ATOM 850 C CA . VAL B 1 16 ? 2.246 -18.078 1.293 1 97.12 16 VAL B CA 1
ATOM 851 C C . VAL B 1 16 ? 1.225 -16.953 1.443 1 97.12 16 VAL B C 1
ATOM 853 O O . VAL B 1 16 ? 1.379 -16.078 2.297 1 97.12 16 VAL B O 1
ATOM 856 N N . VAL B 1 17 ? 0.189 -17.016 0.667 1 97.38 17 VAL B N 1
ATOM 857 C CA . VAL B 1 17 ? -0.851 -15.992 0.728 1 97.38 17 VAL B CA 1
ATOM 858 C C . VAL B 1 17 ? -1.571 -16.06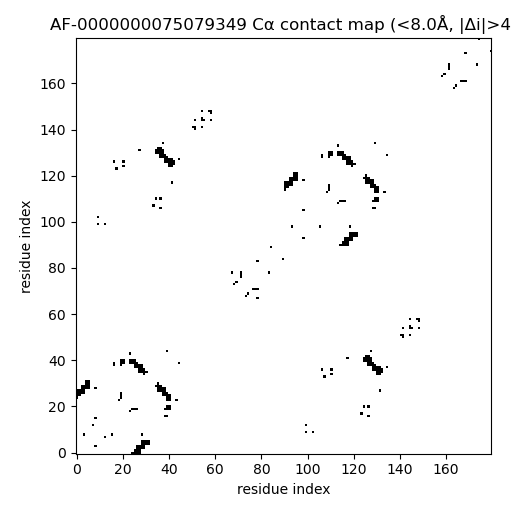2 2.072 1 97.38 17 VAL B C 1
ATOM 860 O O . VAL B 1 17 ? -1.883 -15.039 2.676 1 97.38 17 VAL B O 1
ATOM 863 N N . GLU B 1 18 ? -1.826 -17.281 2.533 1 97.12 18 GLU B N 1
ATOM 864 C CA . GLU B 1 18 ? -2.445 -17.438 3.846 1 97.12 18 GLU B CA 1
ATOM 865 C C . GLU B 1 18 ? -1.599 -16.797 4.941 1 97.12 18 GLU B C 1
ATOM 867 O O . GLU B 1 18 ? -2.129 -16.141 5.844 1 97.12 18 GLU B O 1
ATOM 872 N N . GLN B 1 19 ? -0.354 -16.969 4.867 1 97.06 19 GLN B N 1
ATOM 873 C CA . GLN B 1 19 ? 0.568 -16.391 5.836 1 97.06 19 GLN B CA 1
ATOM 874 C C . GLN B 1 19 ? 0.547 -14.867 5.773 1 97.06 19 GLN B C 1
ATOM 876 O O . GLN B 1 19 ? 0.511 -14.203 6.805 1 97.06 19 GLN B O 1
ATOM 881 N N . VAL B 1 20 ? 0.563 -14.312 4.582 1 97.75 20 VAL B N 1
ATOM 882 C CA . VAL B 1 20 ? 0.56 -12.867 4.367 1 97.75 20 VAL B CA 1
ATOM 883 C C . VAL B 1 20 ? -0.71 -12.258 4.957 1 97.75 20 VAL B C 1
ATOM 885 O O . VAL B 1 20 ? -0.659 -11.227 5.625 1 97.75 20 VAL B O 1
ATOM 888 N N . VAL B 1 21 ? -1.807 -12.898 4.754 1 97.06 21 VAL B N 1
ATOM 889 C CA . VAL B 1 21 ? -3.107 -12.398 5.191 1 97.06 21 VAL B CA 1
ATOM 890 C C . VAL B 1 21 ? -3.244 -12.57 6.703 1 97.06 21 VAL B C 1
ATOM 892 O O . VAL B 1 21 ? -3.695 -11.656 7.395 1 97.06 21 VAL B O 1
ATOM 895 N N . SER B 1 22 ? -2.814 -13.695 7.199 1 96.12 22 SER B N 1
ATOM 896 C CA . SER B 1 22 ? -2.979 -13.992 8.617 1 96.12 22 SER B CA 1
ATOM 897 C C . SER B 1 22 ? -2.051 -13.141 9.469 1 96.12 22 SER B C 1
ATOM 899 O O . SER B 1 22 ? -2.449 -12.656 10.531 1 96.12 22 SER B O 1
ATOM 901 N N . ARG B 1 23 ? -0.858 -12.961 8.938 1 96.62 23 ARG B N 1
ATOM 902 C CA . ARG B 1 23 ? 0.132 -12.219 9.711 1 96.62 23 ARG B CA 1
ATOM 903 C C . ARG B 1 23 ? 0.031 -10.719 9.438 1 96.62 23 ARG B C 1
ATOM 905 O O . ARG B 1 23 ? 0.639 -9.914 10.141 1 96.62 23 ARG B O 1
ATOM 912 N N . HIS B 1 24 ? -0.684 -10.438 8.453 1 97.25 24 HIS B N 1
ATOM 913 C CA . HIS B 1 24 ? -0.829 -9.039 8.047 1 97.25 24 HIS B CA 1
ATOM 914 C C . HIS B 1 24 ? 0.529 -8.406 7.766 1 97.25 24 HIS B C 1
ATOM 916 O O . HIS B 1 24 ? 0.794 -7.285 8.203 1 97.25 24 HIS B O 1
ATOM 922 N N . GLU B 1 25 ? 1.4 -9.125 7.145 1 97.44 25 GLU B N 1
ATOM 923 C CA . GLU B 1 25 ? 2.734 -8.695 6.742 1 97.44 25 GLU B CA 1
ATOM 924 C C . GLU B 1 25 ? 2.934 -8.852 5.234 1 97.44 25 GLU B C 1
ATOM 926 O O . GLU B 1 25 ? 2.779 -9.945 4.695 1 97.44 25 GLU B O 1
ATOM 931 N N . PRO B 1 26 ? 3.299 -7.781 4.59 1 98.44 26 PRO B N 1
ATOM 932 C CA . PRO B 1 26 ? 3.516 -7.875 3.145 1 98.44 26 PRO B CA 1
ATOM 933 C C . PRO B 1 26 ? 4.707 -8.758 2.785 1 98.44 26 PRO B C 1
ATOM 935 O O . PRO B 1 26 ? 5.625 -8.922 3.596 1 98.44 26 PRO B O 1
ATOM 938 N N . LEU B 1 27 ? 4.602 -9.266 1.552 1 98.75 27 LEU B N 1
ATOM 939 C CA . LEU B 1 27 ? 5.641 -10.148 1.025 1 98.75 27 LEU B CA 1
ATOM 940 C C . LEU B 1 27 ? 6.16 -9.633 -0.312 1 98.75 27 LEU B C 1
ATOM 942 O O . LEU B 1 27 ? 5.379 -9.328 -1.213 1 98.75 27 LEU B O 1
ATOM 946 N N . LYS B 1 28 ? 7.504 -9.547 -0.366 1 98.88 28 LYS B N 1
ATOM 947 C CA . LYS B 1 28 ? 8.125 -9.172 -1.636 1 98.88 28 LYS B CA 1
ATOM 948 C C . LYS B 1 28 ? 8.469 -10.414 -2.457 1 98.88 28 LYS B C 1
ATOM 950 O O . LYS B 1 28 ? 9.055 -11.367 -1.935 1 98.88 28 LYS B O 1
ATOM 955 N N . VAL B 1 29 ? 8.109 -10.398 -3.688 1 98.75 29 VAL B N 1
ATOM 956 C CA . VAL B 1 29 ? 8.367 -11.516 -4.586 1 98.75 29 VAL B CA 1
ATOM 957 C C . VAL B 1 29 ? 9.289 -11.07 -5.719 1 98.75 29 VAL B C 1
ATOM 959 O O . VAL B 1 29 ? 8.977 -10.125 -6.449 1 98.75 29 VAL B O 1
ATOM 962 N N . THR B 1 30 ? 10.406 -11.742 -5.875 1 98.44 30 THR B N 1
ATOM 963 C CA . THR B 1 30 ? 11.383 -11.391 -6.895 1 98.44 30 THR B CA 1
ATOM 964 C C . THR B 1 30 ? 11.219 -12.266 -8.133 1 98.44 30 THR B C 1
ATOM 966 O O . THR B 1 30 ? 10.719 -13.391 -8.039 1 98.44 30 THR B O 1
ATOM 969 N N . ARG B 1 31 ? 11.672 -11.734 -9.258 1 96.81 31 ARG B N 1
ATOM 970 C CA . ARG B 1 31 ? 11.602 -12.438 -10.539 1 96.81 31 ARG B CA 1
ATOM 971 C C . ARG B 1 31 ? 12.969 -12.461 -11.219 1 96.81 31 ARG B C 1
ATOM 973 O O . ARG B 1 31 ? 13.734 -11.5 -11.117 1 96.81 31 ARG B O 1
ATOM 980 N N . ARG B 1 32 ? 13.219 -13.539 -11.844 1 92.31 32 ARG B N 1
ATOM 981 C CA . ARG B 1 32 ? 14.477 -13.617 -12.586 1 92.31 32 ARG B CA 1
ATOM 982 C C . ARG B 1 32 ? 14.508 -12.602 -13.719 1 92.31 32 ARG B C 1
ATOM 984 O O . ARG B 1 32 ? 15.484 -11.867 -13.875 1 92.31 32 ARG B O 1
ATOM 991 N N . ALA B 1 33 ? 13.406 -12.641 -14.484 1 91.19 33 ALA B N 1
ATOM 992 C CA . ALA B 1 33 ? 13.25 -11.672 -15.562 1 91.19 33 ALA B CA 1
ATOM 993 C C . ALA B 1 33 ? 12.094 -10.719 -15.281 1 91.19 33 ALA B C 1
ATOM 995 O O . ALA B 1 33 ? 10.93 -11.109 -15.344 1 91.19 33 ALA B O 1
ATOM 996 N N . GLY B 1 34 ? 12.477 -9.516 -14.781 1 93.06 34 GLY B N 1
ATOM 997 C CA . GLY B 1 34 ? 11.43 -8.547 -14.523 1 93.06 34 GLY B CA 1
ATOM 998 C C . GLY B 1 34 ? 11.516 -7.922 -13.148 1 93.06 34 GLY B C 1
ATOM 999 O O . GLY B 1 34 ? 12.344 -8.336 -12.328 1 93.06 34 GLY B O 1
ATOM 1000 N N . GLU B 1 35 ? 10.672 -7.02 -12.867 1 96.12 35 GLU B N 1
ATOM 1001 C CA . GLU B 1 35 ? 10.656 -6.289 -11.602 1 96.12 35 GLU B CA 1
ATOM 1002 C C . GLU B 1 35 ? 9.906 -7.07 -10.531 1 96.12 35 GLU B C 1
ATOM 1004 O O . GLU B 1 35 ? 9 -7.844 -10.836 1 96.12 35 GLU B O 1
ATOM 1009 N N . ALA B 1 36 ? 10.273 -6.848 -9.336 1 98.19 36 ALA B N 1
ATOM 1010 C CA . ALA B 1 36 ? 9.633 -7.508 -8.195 1 98.19 36 ALA B CA 1
ATOM 1011 C C . ALA B 1 36 ? 8.242 -6.938 -7.945 1 98.19 36 ALA B C 1
ATOM 1013 O O . ALA B 1 36 ? 7.906 -5.859 -8.438 1 98.19 36 ALA B O 1
ATOM 1014 N N . PHE B 1 37 ? 7.438 -7.695 -7.223 1 98.62 37 PHE B N 1
ATOM 1015 C CA . PHE B 1 37 ? 6.113 -7.246 -6.816 1 98.62 37 PHE B CA 1
ATOM 1016 C C . PHE B 1 37 ? 5.852 -7.582 -5.352 1 98.62 37 PHE B C 1
ATOM 1018 O O . PHE B 1 37 ? 6.621 -8.32 -4.734 1 98.62 37 PHE B O 1
ATOM 1025 N N . VAL B 1 38 ? 4.832 -7 -4.82 1 98.81 38 VAL B N 1
ATOM 1026 C CA . VAL B 1 38 ? 4.465 -7.168 -3.418 1 98.81 38 VAL B CA 1
ATOM 1027 C C . VAL B 1 38 ? 3.055 -7.746 -3.32 1 98.81 38 VAL B C 1
ATOM 1029 O O . VAL B 1 38 ? 2.164 -7.367 -4.086 1 98.81 38 VAL B O 1
ATOM 1032 N N . VAL B 1 39 ? 2.967 -8.617 -2.34 1 98.75 39 VAL B N 1
ATOM 1033 C CA . VAL B 1 39 ? 1.686 -9.234 -2.008 1 98.75 39 VAL B CA 1
ATOM 1034 C C . VAL B 1 39 ? 1.288 -8.859 -0.581 1 98.75 39 VAL B C 1
ATOM 1036 O O . VAL B 1 39 ? 2.1 -8.961 0.342 1 98.75 39 VAL B O 1
ATOM 1039 N N . MET B 1 40 ? 0.061 -8.469 -0.47 1 98.56 40 MET B N 1
ATOM 1040 C CA . MET B 1 40 ? -0.415 -8.109 0.863 1 98.56 40 MET B CA 1
ATOM 1041 C C . MET B 1 40 ? -1.916 -8.344 0.987 1 98.56 40 MET B C 1
ATOM 1043 O O . MET B 1 40 ? -2.617 -8.453 -0.021 1 98.56 40 MET B O 1
ATOM 1047 N N . SER B 1 41 ? -2.391 -8.406 2.182 1 98.44 41 SER B N 1
ATOM 1048 C CA . SER B 1 41 ? -3.824 -8.555 2.41 1 98.44 41 SER B CA 1
ATOM 1049 C C . SER B 1 41 ? -4.609 -7.406 1.795 1 98.44 41 SER B C 1
ATOM 1051 O O . SER B 1 41 ? -4.191 -6.246 1.882 1 98.44 41 SER B O 1
ATOM 1053 N N . ALA B 1 42 ? -5.719 -7.719 1.158 1 98.25 42 ALA B N 1
ATOM 1054 C CA . ALA B 1 42 ? -6.566 -6.672 0.59 1 98.25 42 ALA B CA 1
ATOM 1055 C C . ALA B 1 42 ? -7.043 -5.707 1.67 1 98.25 42 ALA B C 1
ATOM 1057 O O . ALA B 1 42 ? -7.098 -4.492 1.446 1 98.25 42 ALA B O 1
ATOM 1058 N N . ASP B 1 43 ? -7.398 -6.254 2.809 1 97.62 43 ASP B N 1
ATOM 1059 C CA . ASP B 1 43 ? -7.852 -5.438 3.928 1 97.62 43 ASP B CA 1
ATOM 1060 C C . ASP B 1 43 ? -6.773 -4.445 4.355 1 97.62 43 ASP B C 1
ATOM 1062 O O . ASP B 1 43 ? -7.062 -3.27 4.594 1 97.62 43 ASP B O 1
ATOM 1066 N N . ASP B 1 44 ? -5.574 -4.926 4.457 1 98.12 44 ASP B N 1
ATOM 1067 C CA . ASP B 1 44 ? -4.461 -4.066 4.852 1 98.12 44 ASP B CA 1
ATOM 1068 C C . ASP B 1 44 ? -4.215 -2.975 3.812 1 98.12 44 ASP B C 1
ATOM 1070 O O . ASP B 1 44 ? -3.926 -1.828 4.164 1 98.12 44 ASP B O 1
ATOM 1074 N N . TRP B 1 45 ? -4.309 -3.314 2.623 1 98.25 45 TRP B N 1
ATOM 1075 C CA . TRP B 1 45 ? -4.133 -2.35 1.545 1 98.25 45 TRP B CA 1
ATOM 1076 C C . TRP B 1 45 ? -5.191 -1.256 1.612 1 98.25 45 TRP B C 1
ATOM 1078 O O . TRP B 1 45 ? -4.875 -0.068 1.511 1 98.25 45 TRP B O 1
ATOM 1088 N N . GLU B 1 46 ? -6.395 -1.621 1.803 1 97.94 46 GLU B N 1
ATOM 1089 C CA . GLU B 1 46 ? -7.504 -0.671 1.875 1 97.94 46 GLU B CA 1
ATOM 1090 C C . GLU B 1 46 ? -7.336 0.282 3.055 1 97.94 46 GLU B C 1
ATOM 1092 O O . GLU B 1 46 ? -7.598 1.48 2.934 1 97.94 46 GLU B O 1
ATOM 1097 N N . ARG B 1 47 ? -6.953 -0.273 4.117 1 97.81 47 ARG B N 1
ATOM 1098 C CA . ARG B 1 47 ? -6.699 0.551 5.293 1 97.81 47 ARG B CA 1
ATOM 1099 C C . ARG B 1 47 ? -5.582 1.554 5.035 1 97.81 47 ARG B C 1
ATOM 1101 O O . ARG B 1 47 ? -5.676 2.715 5.438 1 97.81 47 ARG B O 1
ATOM 1108 N N . GLU B 1 48 ? -4.535 1.14 4.371 1 97.88 48 GLU B N 1
ATOM 1109 C CA . GLU B 1 48 ? -3.424 2.021 4.031 1 97.88 48 GLU B CA 1
ATOM 1110 C C . GLU B 1 48 ? -3.873 3.133 3.084 1 97.88 48 GLU B C 1
ATOM 1112 O O . GLU B 1 48 ? -3.471 4.289 3.24 1 97.88 48 GLU B O 1
ATOM 1117 N N . GLN B 1 49 ? -4.727 2.766 2.115 1 98.06 49 GLN B N 1
ATOM 1118 C CA . GLN B 1 49 ? -5.254 3.756 1.183 1 98.06 49 GLN B CA 1
ATOM 1119 C C . GLN B 1 49 ? -6.102 4.797 1.909 1 98.06 49 GLN B C 1
ATOM 1121 O O . GLN B 1 49 ? -6.008 5.992 1.615 1 98.06 49 GLN B O 1
ATOM 1126 N N . GLU B 1 50 ? -6.871 4.344 2.811 1 98.12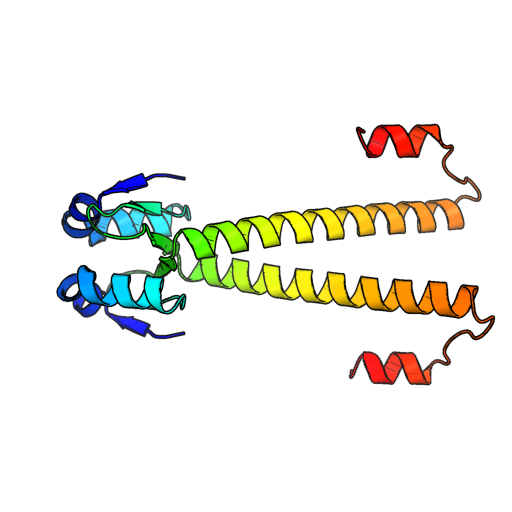 50 GLU B N 1
ATOM 1127 C CA . GLU B 1 50 ? -7.66 5.266 3.623 1 98.12 50 GLU B CA 1
ATOM 1128 C C . GLU B 1 50 ? -6.762 6.211 4.414 1 98.12 50 GLU B C 1
ATOM 1130 O O . GLU B 1 50 ? -7.004 7.418 4.457 1 98.12 50 GLU B O 1
ATOM 1135 N N . THR B 1 51 ? -5.762 5.594 5.004 1 98.06 51 THR B N 1
ATOM 1136 C CA . THR B 1 51 ? -4.816 6.391 5.781 1 98.06 51 THR B CA 1
ATOM 1137 C C . THR B 1 51 ? -4.137 7.434 4.902 1 98.06 51 THR B C 1
ATOM 1139 O O . THR B 1 51 ? -4.047 8.609 5.273 1 98.06 51 THR B O 1
ATOM 1142 N N . LEU B 1 52 ? -3.693 7.078 3.766 1 98.19 52 LEU B N 1
ATOM 1143 C CA . LEU B 1 52 ? -3.049 7.988 2.824 1 98.19 52 LEU B CA 1
ATOM 1144 C C . LEU B 1 52 ? -3.986 9.133 2.445 1 98.19 52 LEU B C 1
ATOM 1146 O O . LEU B 1 52 ? -3.582 10.297 2.449 1 98.19 52 LEU B O 1
ATOM 1150 N N . HIS B 1 53 ? -5.18 8.781 2.172 1 98 53 HIS B N 1
ATOM 1151 C CA . HIS B 1 53 ? -6.172 9.781 1.789 1 98 53 HIS B CA 1
ATOM 1152 C C . HIS B 1 53 ? -6.391 10.797 2.906 1 98 53 HIS B C 1
ATOM 1154 O O . HIS B 1 53 ? -6.391 12.008 2.66 1 98 53 HIS B O 1
ATOM 1160 N N . VAL B 1 54 ? -6.594 10.297 4.082 1 97.44 54 VAL B N 1
ATOM 1161 C CA . VAL B 1 54 ? -6.848 11.141 5.242 1 97.44 54 VAL B CA 1
ATOM 1162 C C . VAL B 1 54 ? -5.652 12.07 5.477 1 97.44 54 VAL B C 1
ATOM 1164 O O . VAL B 1 54 ? -5.82 13.273 5.645 1 97.44 54 VAL B O 1
ATOM 1167 N N . LEU B 1 55 ? -4.445 11.484 5.449 1 97.69 55 LEU B N 1
ATOM 1168 C CA . LEU B 1 55 ? -3.232 12.25 5.711 1 97.69 55 LEU B CA 1
ATOM 1169 C C . LEU B 1 55 ? -3.008 13.297 4.633 1 97.69 55 LEU B C 1
ATOM 1171 O O . LEU B 1 55 ? -2.578 14.414 4.926 1 97.69 55 LEU B O 1
ATOM 1175 N N . GLN B 1 56 ? -3.256 12.953 3.432 1 96.06 56 GLN B N 1
ATOM 1176 C CA . GLN B 1 56 ? -3.131 13.898 2.33 1 96.06 56 GLN B CA 1
ATOM 1177 C C . GLN B 1 56 ? -4.109 15.062 2.49 1 96.06 56 GLN B C 1
ATOM 1179 O O . GLN B 1 56 ? -3.748 16.219 2.271 1 96.06 56 GLN B O 1
ATOM 1184 N N . SER B 1 57 ? -5.32 14.734 2.809 1 95.94 57 SER B N 1
ATOM 1185 C CA . SER B 1 57 ? -6.344 15.75 3.02 1 95.94 57 SER B CA 1
ATOM 1186 C C . SER B 1 57 ? -5.961 16.688 4.16 1 95.94 57 SER B C 1
ATOM 1188 O O . SER B 1 57 ? -6.105 17.906 4.043 1 95.94 57 SER B O 1
ATOM 1190 N N . GLN B 1 58 ? -5.508 16.094 5.207 1 92.88 58 GLN B N 1
ATOM 1191 C CA . GLN B 1 58 ? -5.086 16.875 6.359 1 92.88 58 GLN B CA 1
ATOM 1192 C C . GLN B 1 58 ? -3.924 17.797 6 1 92.88 58 GLN B C 1
ATOM 1194 O O . GLN B 1 58 ? -3.902 18.969 6.406 1 92.88 58 GLN B O 1
ATOM 1199 N N . SER B 1 59 ? -2.975 17.25 5.34 1 91 59 SER B N 1
ATOM 1200 C CA . SER B 1 59 ? -1.819 18.047 4.922 1 91 59 SER B CA 1
ATOM 1201 C C . SER B 1 59 ? -2.238 19.219 4.039 1 91 59 SER B C 1
ATOM 1203 O O . SER B 1 59 ? -1.726 20.328 4.188 1 91 59 SER B O 1
ATOM 1205 N N . LEU B 1 60 ? -3.119 18.906 3.168 1 90.38 60 LEU B N 1
ATOM 1206 C CA . LEU B 1 60 ? -3.627 19.938 2.27 1 90.38 60 LEU B CA 1
ATOM 1207 C C . LEU B 1 60 ? -4.359 21.016 3.049 1 90.38 60 LEU B C 1
ATOM 1209 O O . LEU B 1 60 ? -4.141 22.219 2.812 1 90.38 60 LEU B O 1
ATOM 1213 N N . MET B 1 61 ? -5.184 20.641 3.914 1 88.25 61 MET B N 1
ATOM 1214 C CA . MET B 1 61 ? -5.93 21.594 4.738 1 88.25 61 MET B CA 1
ATOM 1215 C C . MET B 1 61 ? -4.98 22.469 5.555 1 88.25 61 MET B C 1
ATOM 1217 O O . MET B 1 61 ? -5.203 23.672 5.695 1 88.25 61 MET B O 1
ATOM 1221 N N . GLN B 1 62 ? -3.973 21.875 5.984 1 84.69 62 GLN B N 1
ATOM 1222 C CA . GLN B 1 62 ? -2.996 22.609 6.781 1 84.69 62 GLN B CA 1
ATOM 1223 C C . GLN B 1 62 ? -2.223 23.609 5.922 1 84.69 62 GLN B C 1
ATOM 1225 O O . GLN B 1 62 ? -1.927 24.719 6.367 1 84.69 62 GLN B O 1
ATOM 1230 N N . GLN B 1 63 ? -1.924 23.172 4.781 1 84.88 63 GLN B N 1
ATOM 1231 C CA . GLN B 1 63 ? -1.229 24.062 3.859 1 84.88 63 GLN B CA 1
ATOM 1232 C C . GLN B 1 63 ? -2.1 25.266 3.494 1 84.88 63 GLN B C 1
ATOM 1234 O O . GLN B 1 63 ? -1.61 26.391 3.42 1 84.88 63 GLN B O 1
ATOM 1239 N N . ILE B 1 64 ? -3.332 25 3.289 1 86.44 64 ILE B N 1
ATOM 1240 C CA . ILE B 1 64 ? -4.285 26.047 2.967 1 86.44 64 ILE B CA 1
ATOM 1241 C C . ILE B 1 64 ? -4.41 27.016 4.152 1 86.44 64 ILE B C 1
ATOM 1243 O O . ILE B 1 64 ? -4.355 28.234 3.98 1 86.44 64 ILE B O 1
ATOM 1247 N N . ALA B 1 65 ? -4.551 26.438 5.352 1 80.81 65 ALA B N 1
ATOM 1248 C CA . ALA B 1 65 ? -4.66 27.234 6.566 1 80.81 65 ALA B CA 1
ATOM 1249 C C . ALA B 1 65 ? -3.428 28.125 6.75 1 80.81 65 ALA B C 1
ATOM 1251 O O . ALA B 1 65 ? -3.545 29.297 7.086 1 80.81 65 ALA B O 1
ATOM 1252 N N . TYR B 1 66 ? -2.293 27.547 6.535 1 78.88 66 TYR B N 1
ATOM 1253 C CA . TYR B 1 66 ? -1.041 28.297 6.668 1 78.88 66 TYR B CA 1
ATOM 1254 C C . TYR B 1 66 ? -0.954 29.406 5.637 1 78.88 66 TYR B C 1
ATOM 1256 O O . TYR B 1 66 ? -0.501 30.516 5.945 1 78.88 66 TYR B O 1
ATOM 1264 N N . SER B 1 67 ? -1.36 29.047 4.461 1 83 67 SER B N 1
ATOM 1265 C CA . SER B 1 67 ? -1.34 30.031 3.385 1 83 67 SER B CA 1
ATOM 1266 C C . SER B 1 67 ? -2.283 31.188 3.684 1 83 67 SER B C 1
ATOM 1268 O O . SER B 1 67 ? -1.958 32.344 3.408 1 83 67 SER B O 1
ATOM 1270 N N . LEU B 1 68 ? -3.383 30.891 4.219 1 80.06 68 LEU B N 1
ATOM 1271 C CA . LEU B 1 68 ? -4.367 31.906 4.578 1 80.06 68 LEU B CA 1
ATOM 1272 C C . LEU B 1 68 ? -3.846 32.781 5.711 1 80.06 68 LEU B C 1
ATOM 1274 O O . LEU B 1 68 ? -4.062 34 5.711 1 80.06 68 LEU B O 1
ATOM 1278 N N . GLU B 1 69 ? -3.146 32.219 6.609 1 73.81 69 GLU B N 1
ATOM 1279 C CA . GLU B 1 69 ? -2.588 32.969 7.727 1 73.81 69 GLU B CA 1
ATOM 1280 C C . GLU B 1 69 ? -1.464 33.875 7.266 1 73.81 69 GLU B C 1
ATOM 1282 O O . GLU B 1 69 ? -1.379 35.031 7.703 1 73.81 69 GLU B O 1
ATOM 1287 N N . THR B 1 70 ? -0.61 33.406 6.441 1 73.44 70 THR B N 1
ATOM 1288 C CA . THR B 1 70 ? 0.507 34.188 5.945 1 73.44 70 THR B CA 1
ATOM 1289 C C . THR B 1 70 ? 0.009 35.312 5.051 1 73.44 70 THR B C 1
ATOM 1291 O O . THR B 1 70 ? 0.547 36.438 5.086 1 73.44 70 THR B O 1
ATOM 1294 N N . HIS B 1 71 ? -0.946 34.906 4.27 1 70.94 71 HIS B N 1
ATOM 1295 C CA . HIS B 1 71 ? -1.548 35.938 3.422 1 70.94 71 HIS B CA 1
ATOM 1296 C C . HIS B 1 71 ? -2.262 37 4.258 1 70.94 71 HIS B C 1
ATOM 1298 O O . HIS B 1 71 ? -2.197 38.188 3.949 1 70.94 71 HIS B O 1
ATOM 1304 N N . ASN B 1 72 ? -2.973 36.531 5.242 1 60.84 72 ASN B N 1
ATOM 1305 C CA . ASN B 1 72 ? -3.646 37.469 6.133 1 60.84 72 ASN B CA 1
ATOM 1306 C C . ASN B 1 72 ? -2.648 38.25 6.984 1 60.84 72 ASN B C 1
ATOM 1308 O O . ASN B 1 72 ? -2.887 39.406 7.328 1 60.84 72 ASN B O 1
ATOM 1312 N N . ARG B 1 73 ? -1.635 37.594 7.531 1 60.03 73 ARG B N 1
ATOM 1313 C CA . ARG B 1 73 ? -0.593 38.344 8.227 1 60.03 73 ARG B CA 1
ATOM 1314 C C . ARG B 1 73 ? 0.1 39.344 7.293 1 60.03 73 ARG B C 1
ATOM 1316 O O . ARG B 1 73 ? 0.577 40.375 7.727 1 60.03 73 ARG B O 1
ATOM 1323 N N . GLY B 1 74 ? 0.268 38.688 6.203 1 55.19 74 GLY B N 1
ATOM 1324 C CA . GLY B 1 74 ? 0.772 39.656 5.27 1 55.19 74 GLY B CA 1
ATOM 1325 C C . GLY B 1 74 ? -0.265 40.719 4.879 1 55.19 74 GLY B C 1
ATOM 1326 O O . GLY B 1 74 ? 0.073 41.844 4.605 1 55.19 74 GLY B O 1
ATOM 1327 N N . LYS B 1 75 ? -1.494 40.312 4.441 1 55.47 75 LYS B N 1
ATOM 1328 C CA . LYS B 1 75 ? -2.473 41.312 4.074 1 55.47 75 LYS B CA 1
ATOM 1329 C C . LYS B 1 75 ? -3.361 41.688 5.262 1 55.47 75 LYS B C 1
ATOM 1331 O O . LYS B 1 75 ? -3.855 40.812 5.965 1 55.47 75 LYS B O 1
ATOM 1336 N N . GLY B 1 76 ? -3.266 42.25 6.348 1 50.34 76 GLY B N 1
ATOM 1337 C CA . GLY B 1 76 ? -4.223 42.688 7.359 1 50.34 76 GLY B CA 1
ATOM 1338 C C . GLY B 1 76 ? -5.602 42.062 7.164 1 50.34 76 GLY B C 1
ATOM 1339 O O . GLY B 1 76 ? -6.566 42.5 7.793 1 50.34 76 GLY B O 1
ATOM 1340 N N . TYR B 1 77 ? -5.941 41.406 6.047 1 47.62 77 TYR B N 1
ATOM 1341 C CA . TYR B 1 77 ? -7.328 41.094 5.723 1 47.62 77 TYR B CA 1
ATOM 1342 C C . TYR B 1 77 ? -7.719 39.719 6.27 1 47.62 77 TYR B C 1
ATOM 1344 O O . TYR B 1 77 ? -7.031 38.75 6.023 1 47.62 77 TYR B O 1
ATOM 1352 N N . ILE B 1 78 ? -8.344 39.5 7.422 1 50.78 78 ILE B N 1
ATOM 1353 C CA . ILE B 1 78 ? -9.023 38.375 8.047 1 50.78 78 ILE B CA 1
ATOM 1354 C C . ILE B 1 78 ? -10.102 37.844 7.113 1 50.78 78 ILE B C 1
ATOM 1356 O O . ILE B 1 78 ? -11.047 38.562 6.77 1 50.78 78 ILE B O 1
ATOM 1360 N N . PRO B 1 79 ? -10.047 36.656 6.516 1 47.75 79 PRO B N 1
ATOM 1361 C CA . PRO B 1 79 ? -11.156 36.219 5.66 1 47.75 79 PRO B CA 1
ATOM 1362 C C . PRO B 1 79 ? -12.477 36.094 6.414 1 47.75 79 PRO B C 1
ATOM 1364 O O . PRO B 1 79 ? -12.484 35.844 7.617 1 47.75 79 PRO B O 1
ATOM 1367 N N . THR B 1 80 ? -13.562 36.688 5.914 1 48.19 80 THR B N 1
ATOM 1368 C CA . THR B 1 80 ? -14.898 36.688 6.496 1 48.19 80 THR B CA 1
ATOM 1369 C C . THR B 1 80 ? -15.438 35.281 6.645 1 48.19 80 THR B C 1
ATOM 1371 O O . THR B 1 80 ? -14.914 34.344 6.039 1 48.19 80 THR B O 1
ATOM 1374 N N . GLU B 1 81 ? -16.344 35 7.586 1 45.53 81 GLU B N 1
ATOM 1375 C CA . GLU B 1 81 ? -17.094 33.781 7.871 1 45.53 81 GLU B CA 1
ATOM 1376 C C . GLU B 1 81 ? -17.531 33.094 6.586 1 45.53 81 GLU B C 1
ATOM 1378 O O . GLU B 1 81 ? -17.547 31.844 6.516 1 45.53 81 GLU B O 1
ATOM 1383 N N . GLU B 1 82 ? -17.875 33.75 5.598 1 49.5 82 GLU B N 1
ATOM 1384 C CA . GLU B 1 82 ? -18.406 33.219 4.344 1 49.5 82 GLU B CA 1
ATOM 1385 C C . GLU B 1 82 ? -17.344 32.438 3.562 1 49.5 82 GLU B C 1
ATOM 1387 O O . GLU B 1 82 ? -17.641 31.406 2.963 1 49.5 82 GLU B O 1
ATOM 1392 N N . GLN B 1 83 ? -16.219 32.906 3.516 1 49.88 83 GLN B N 1
ATOM 1393 C CA . GLN B 1 83 ? -15.203 32.219 2.717 1 49.88 83 GLN B CA 1
ATOM 1394 C C . GLN B 1 83 ? -14.773 30.922 3.375 1 49.88 83 GLN B C 1
ATOM 1396 O O . GLN B 1 83 ? -14.477 29.938 2.686 1 49.88 83 GLN B O 1
ATOM 1401 N N . MET B 1 84 ? -14.766 30.797 4.684 1 45.75 84 MET B N 1
ATOM 1402 C CA . MET B 1 84 ? -14.523 29.547 5.395 1 45.75 84 MET B CA 1
ATOM 1403 C C . MET B 1 84 ? -15.602 28.516 5.078 1 45.75 84 MET B C 1
ATOM 1405 O O . MET B 1 84 ? -15.328 27.328 5.008 1 45.75 84 MET B O 1
ATOM 1409 N N . ASN B 1 85 ? -16.875 28.859 5.094 1 50.41 85 ASN B N 1
ATOM 1410 C CA . ASN B 1 85 ? -18 28 4.734 1 50.41 85 ASN B CA 1
ATOM 1411 C C . ASN B 1 85 ? -17.828 27.438 3.324 1 50.41 85 ASN B C 1
ATOM 1413 O O . ASN B 1 85 ? -18.203 26.297 3.068 1 50.41 85 ASN B O 1
ATOM 1417 N N . GLU B 1 86 ? -17.5 28.25 2.328 1 48.91 86 GLU B N 1
ATOM 1418 C CA . GLU B 1 86 ? -17.375 27.797 0.948 1 48.91 86 GLU B CA 1
ATOM 1419 C C . GLU B 1 86 ? -16.312 26.703 0.824 1 48.91 86 GLU B C 1
ATOM 1421 O O . GLU B 1 86 ? -16.438 25.797 0.01 1 48.91 86 GLU B O 1
ATOM 1426 N N . ILE B 1 87 ? -15.328 26.859 1.547 1 43.72 87 ILE B N 1
ATOM 1427 C CA . ILE B 1 87 ? -14.273 25.844 1.489 1 43.72 87 ILE B CA 1
ATOM 1428 C C . ILE B 1 87 ? -14.719 24.578 2.219 1 43.72 87 ILE B C 1
ATOM 1430 O O . ILE B 1 87 ? -14.5 23.469 1.74 1 43.72 87 ILE B O 1
ATOM 1434 N N . THR B 1 88 ? -15.32 24.656 3.293 1 49.69 88 THR B N 1
ATOM 1435 C CA . THR B 1 88 ? -15.711 23.438 3.986 1 49.69 88 THR B CA 1
ATOM 1436 C C . THR B 1 88 ? -16.969 22.828 3.354 1 49.69 88 THR B C 1
ATOM 1438 O O . THR B 1 88 ? -17.266 21.656 3.572 1 49.69 88 THR B O 1
ATOM 1441 N N . GLY B 1 89 ? -17.188 23.031 2.25 1 44.91 89 GLY B N 1
ATOM 1442 C CA . GLY B 1 89 ? -18.375 22.531 1.575 1 44.91 89 GLY B CA 1
ATOM 1443 C C . GLY B 1 89 ? -19.484 22.141 2.533 1 44.91 89 GLY B C 1
ATOM 1444 O O . GLY B 1 89 ? -20.422 21.453 2.146 1 44.91 89 GLY B O 1
ATOM 1445 N N . ILE B 1 90 ? -19.188 21.984 3.797 1 35.59 90 ILE B N 1
ATOM 1446 C CA . ILE B 1 90 ? -20.375 21.641 4.582 1 35.59 90 ILE B CA 1
ATOM 1447 C C . ILE B 1 90 ? -21.156 22.906 4.902 1 35.59 90 ILE B C 1
ATOM 1449 O O . ILE B 1 90 ? -20.578 23.984 5.02 1 35.59 90 ILE B O 1
#

Foldseek 3Di:
DAEEEPVVCVVCVVVVLCCQAVVQPKYWYDYPPDHIDIDHHPVSVVVVVVVVVVVVVVVVVVVVVVVLVVVCVVVVDDDDPVVVCVVVVD/DAEEEPVVCVVCVPVVLVCQAVVQPKYWYDYPPDHIDIDHHPVSVVVVVVVVVVVVVVVVVVVVVVVLVVVCVVVVDDDDPVVVCVVVVD

pLDDT: mean 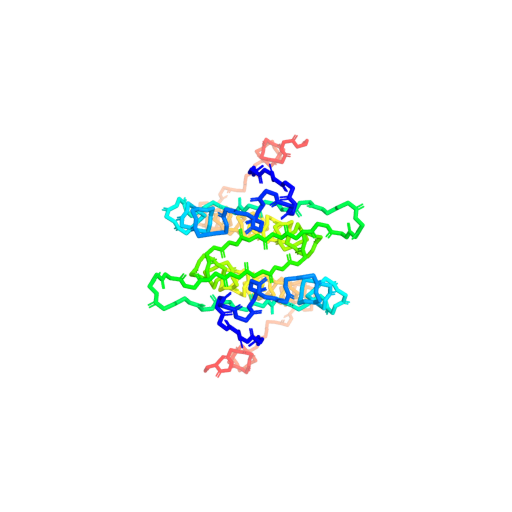84.85, std 19.36, range [35.59, 98.88]

Secondary structure (DSSP, 8-state):
-EEEEHHHHHHTHHHHHHHHHHHT--EEEE-SSS--EEEEEHHHHHHHHHHHHHHHHHHHHHHHHHHHHHHHHHSS----HHHHHHHH--/-EEEEHHHHHHTHHHHHHHHHHHT--EEEE-SSS--EEEEEHHHHHHHHHHHHHHHHHHHHHHHHHHHHHHHHHSS----HHHHHHHH--

Sequence (180 aa):
MDTISVNKFRDNLKSVVEQVVSRHEPLKVTRRAGEAFVVMSADDWEREQETLHVLQSQSLMQQIAYSLETHNRGKGYIPTEEQMNEITGIMDTISVNKFRDNLKSVVEQVVSRHEPLKVTRRAGEAFVVMSADDWEREQETLHVLQSQSLMQQIAYSLETHNRGKGYIPTEEQMNEITGI

InterPro domains:
  IPR006442 Type II toxin-antitoxin system, antitoxin Phd/YefM [PF02604] (1-68)
  IPR036165 YefM-like superfamily [SSF143120] (1-76)
  IPR051405 phD/YefM antitoxin [PTHR33713] (1-77)

Organism: Methylotuvimicrobium buryatense (NCBI:txid95641)

Nearest PDB structures (foldseek):
  2a6q-assembly3_D  TM=9.508E-01  e=1.536E-04  Escherichia coli
  6l8e-assembly2_L  TM=9.559E-01  e=5.598E-04  Staphylococcus aureus subsp. aureus NCTC 8325
  6l8e-assembly1_B  TM=9.621E-01  e=1.664E-03  Staphylococcus aureus subsp. aureus NCTC 8325
  6l8f-assembly1_A  TM=7.027E-01  e=1.536E-04  Staphylococcus aureus subsp. aureus NCTC 8325
  3g5o-assembly1_D  TM=6.031E-01  e=2.998E-05  Mycobacterium tuberculosis H37Rv